Protein AF-A0A3C1WFI6-F1 (afdb_monomer_lite)

pLDDT: mean 90.15, std 6.56, range [54.03, 96.25]

Foldseek 3Di:
DVVVVVQQVQLVVQLVLCVVLVEHSVLSSLLTDDVSVVVSVPQHRLPDPPDDPVSSVVSRVVNSVVSNVSNVVVVVVVVVVVCVVVVD

Sequence (88 aa):
MKIIIMNIAFSVLMAVMAWLKGFNPIIWLFGGGLPGFLLLVFLPAANAEGIDEETRKARRRRSDIAGLVVVLLTVVVLAALWKYVKGQ

Radius of gyration: 15.01 Å; chains: 1; bounding box: 42×17×44 Å

Structure (mmCIF, N/CA/C/O backbone):
data_AF-A0A3C1WFI6-F1
#
_entry.id   AF-A0A3C1WFI6-F1
#
loop_
_atom_site.group_PDB
_atom_site.id
_atom_site.type_symbol
_atom_site.label_atom_id
_atom_site.label_alt_id
_atom_site.label_comp_id
_atom_site.label_asym_id
_atom_site.label_entity_id
_atom_site.label_seq_id
_atom_site.pdbx_PDB_ins_code
_atom_site.Cartn_x
_atom_site.Cartn_y
_atom_site.Cartn_z
_atom_site.occupancy
_atom_site.B_iso_or_equiv
_atom_site.auth_seq_id
_atom_site.auth_comp_id
_atom_site.auth_asym_id
_atom_site.auth_atom_id
_atom_site.pdbx_PDB_model_num
ATOM 1 N N . MET A 1 1 ? -3.677 2.484 24.689 1.00 71.06 1 MET A N 1
ATOM 2 C CA . MET A 1 1 ? -2.545 3.291 24.170 1.00 71.06 1 MET A CA 1
ATOM 3 C C . MET A 1 1 ? -1.503 2.456 23.418 1.00 71.06 1 MET A C 1
ATOM 5 O O . MET A 1 1 ? -1.306 2.719 22.242 1.00 71.06 1 MET A O 1
ATOM 9 N N . LYS A 1 2 ? -0.908 1.406 24.014 1.00 84.19 2 LYS A N 1
ATOM 10 C CA . LYS A 1 2 ? 0.103 0.545 23.349 1.00 84.19 2 LYS A CA 1
ATOM 11 C C . LYS A 1 2 ? -0.354 -0.062 22.006 1.00 84.19 2 LYS A C 1
ATOM 13 O O . LYS A 1 2 ? 0.377 0.003 21.028 1.00 84.19 2 LYS A O 1
ATOM 18 N N . ILE A 1 3 ? -1.585 -0.577 21.940 1.00 81.38 3 ILE A N 1
ATOM 19 C CA . ILE A 1 3 ? -2.155 -1.192 20.722 1.00 81.38 3 ILE A CA 1
ATOM 20 C C . ILE A 1 3 ? -2.327 -0.175 19.585 1.00 81.38 3 ILE A C 1
ATOM 22 O O . ILE A 1 3 ? -2.057 -0.486 18.429 1.00 81.38 3 ILE A O 1
ATOM 26 N N . ILE A 1 4 ? -2.753 1.049 19.905 1.00 80.62 4 ILE A N 1
ATOM 27 C CA . ILE A 1 4 ? -2.942 2.113 18.909 1.00 80.62 4 ILE A CA 1
ATOM 28 C C . ILE A 1 4 ? -1.586 2.505 18.314 1.00 80.62 4 ILE A C 1
ATOM 30 O O . ILE A 1 4 ? -1.444 2.546 17.098 1.00 80.62 4 ILE A O 1
ATOM 34 N N . ILE A 1 5 ? -0.574 2.702 19.164 1.00 87.50 5 ILE A N 1
ATOM 35 C CA . ILE A 1 5 ? 0.793 3.026 18.732 1.00 87.50 5 ILE A CA 1
ATOM 36 C C . ILE A 1 5 ? 1.356 1.923 17.827 1.00 87.50 5 ILE A C 1
ATOM 38 O O . ILE A 1 5 ? 1.929 2.224 16.786 1.00 87.50 5 ILE A O 1
ATOM 42 N N . MET A 1 6 ? 1.147 0.653 18.182 1.00 85.19 6 MET A N 1
ATOM 43 C CA . MET A 1 6 ? 1.590 -0.484 17.373 1.00 85.19 6 MET A CA 1
ATOM 44 C C . MET A 1 6 ? 0.933 -0.503 15.985 1.00 85.19 6 MET A C 1
ATOM 46 O O . MET A 1 6 ? 1.624 -0.718 14.994 1.00 85.19 6 MET A O 1
ATOM 50 N N . ASN A 1 7 ? -0.373 -0.227 15.894 1.00 83.50 7 ASN A N 1
ATOM 51 C CA . ASN A 1 7 ? -1.070 -0.153 14.606 1.00 83.50 7 ASN A CA 1
ATOM 52 C C . ASN A 1 7 ? -0.571 1.014 13.751 1.00 83.50 7 ASN A C 1
ATOM 54 O O . ASN A 1 7 ? -0.337 0.836 12.561 1.00 83.50 7 ASN A O 1
ATOM 58 N N . ILE A 1 8 ? -0.345 2.182 14.357 1.00 88.06 8 ILE A N 1
ATOM 59 C CA . ILE A 1 8 ? 0.225 3.336 13.652 1.00 88.06 8 ILE A CA 1
ATOM 60 C C . ILE A 1 8 ? 1.619 2.994 13.120 1.00 88.06 8 ILE A C 1
ATOM 62 O O . ILE A 1 8 ? 1.887 3.202 11.939 1.00 88.06 8 ILE A O 1
ATOM 66 N N . ALA A 1 9 ? 2.490 2.421 13.956 1.00 89.94 9 ALA A N 1
ATOM 67 C CA . ALA A 1 9 ? 3.828 2.005 13.541 1.00 89.94 9 ALA A CA 1
ATOM 68 C C . ALA A 1 9 ? 3.777 0.999 12.380 1.00 89.94 9 ALA A C 1
ATOM 70 O O . ALA A 1 9 ? 4.553 1.105 11.432 1.00 89.94 9 ALA A O 1
ATOM 71 N N . PHE A 1 10 ? 2.826 0.065 12.415 1.00 89.88 10 PHE A N 1
ATOM 72 C CA . PHE A 1 10 ? 2.641 -0.927 11.362 1.00 89.88 10 PHE A CA 1
ATOM 73 C C . PHE A 1 10 ? 2.138 -0.313 10.046 1.00 89.88 10 PHE A C 1
ATOM 75 O O . PHE A 1 10 ? 2.674 -0.616 8.982 1.00 89.88 10 PHE A O 1
ATOM 82 N N . SER A 1 11 ? 1.168 0.602 10.105 1.00 90.25 11 SER A N 1
ATOM 83 C CA . SER A 1 11 ? 0.707 1.363 8.937 1.00 90.25 11 SER A CA 1
ATOM 84 C C . SER A 1 11 ? 1.836 2.185 8.314 1.00 90.25 11 SER A C 1
ATOM 86 O O . SER A 1 11 ? 1.996 2.187 7.093 1.00 90.25 11 SER A O 1
ATOM 88 N N . VAL A 1 12 ? 2.658 2.845 9.136 1.00 93.88 12 VAL A N 1
ATOM 89 C CA . VAL A 1 12 ? 3.829 3.596 8.660 1.00 93.88 12 VAL A CA 1
ATOM 90 C C . VAL A 1 12 ? 4.840 2.660 7.997 1.00 93.88 12 VAL A C 1
ATOM 92 O O . VAL A 1 12 ? 5.309 2.959 6.901 1.00 93.88 12 VAL A O 1
ATOM 95 N N . LEU A 1 13 ? 5.132 1.504 8.600 1.00 94.12 13 LEU A N 1
ATOM 96 C CA . LEU A 1 13 ? 6.006 0.491 8.004 1.00 94.12 13 LEU A CA 1
ATOM 97 C C . LEU A 1 13 ? 5.501 0.053 6.621 1.00 94.12 13 LEU A C 1
ATOM 99 O O . LEU A 1 13 ? 6.281 -0.013 5.672 1.00 94.12 13 LEU A O 1
ATOM 103 N N . MET A 1 14 ? 4.198 -0.204 6.478 1.00 94.06 14 MET A N 1
ATOM 104 C CA . MET A 1 14 ? 3.599 -0.563 5.189 1.00 94.06 14 MET A CA 1
ATOM 105 C C . MET A 1 14 ? 3.718 0.557 4.154 1.00 94.06 14 MET A C 1
ATOM 107 O O . MET A 1 14 ? 4.091 0.290 3.011 1.00 94.06 14 MET A O 1
ATOM 111 N N . ALA A 1 15 ? 3.471 1.807 4.545 1.00 95.06 15 ALA A N 1
ATOM 112 C CA . ALA A 1 15 ? 3.650 2.954 3.661 1.00 95.06 15 ALA A CA 1
ATOM 113 C C . ALA A 1 15 ? 5.108 3.077 3.178 1.00 95.06 15 ALA A C 1
ATOM 115 O O . ALA A 1 15 ? 5.350 3.270 1.986 1.00 95.06 15 ALA A O 1
ATOM 116 N N . VAL A 1 16 ? 6.084 2.889 4.074 1.00 95.62 16 VAL A N 1
ATOM 117 C CA . VAL A 1 16 ? 7.515 2.909 3.731 1.00 95.62 16 VAL A CA 1
ATOM 118 C C . VAL A 1 16 ? 7.865 1.782 2.759 1.00 95.62 16 VAL A C 1
ATOM 120 O O . VAL A 1 16 ? 8.483 2.036 1.730 1.00 95.62 16 VAL A O 1
ATOM 123 N N . MET A 1 17 ? 7.434 0.547 3.021 1.00 95.12 17 MET A N 1
ATOM 124 C CA . MET A 1 17 ? 7.685 -0.580 2.114 1.00 95.12 17 MET A CA 1
ATOM 125 C C . MET A 1 17 ? 7.058 -0.370 0.731 1.00 95.12 17 MET A C 1
ATOM 127 O O . MET A 1 17 ? 7.678 -0.683 -0.284 1.00 95.12 17 MET A O 1
ATOM 131 N N . ALA A 1 18 ? 5.843 0.175 0.674 1.00 95.75 18 ALA A N 1
ATOM 132 C CA . ALA A 1 18 ? 5.189 0.510 -0.583 1.00 95.75 18 ALA A CA 1
ATOM 133 C C . ALA A 1 18 ? 5.977 1.560 -1.368 1.00 95.75 18 ALA A C 1
ATOM 135 O O . ALA A 1 18 ? 6.206 1.380 -2.565 1.00 95.75 18 ALA A O 1
ATOM 136 N N . TRP A 1 19 ? 6.457 2.606 -0.694 1.00 96.25 19 TRP A N 1
ATOM 137 C CA . TRP A 1 19 ? 7.321 3.608 -1.309 1.00 96.25 19 TRP A CA 1
ATOM 138 C C . TRP A 1 19 ? 8.620 2.990 -1.847 1.00 96.25 19 TRP A C 1
ATOM 140 O O . TRP A 1 19 ? 8.964 3.210 -3.009 1.00 96.25 19 TRP A O 1
ATOM 150 N N . LEU A 1 20 ? 9.274 2.123 -1.064 1.00 95.19 20 LEU A N 1
ATOM 151 C CA . LEU A 1 20 ? 10.487 1.403 -1.470 1.00 95.19 20 LEU A CA 1
ATOM 152 C C . LEU A 1 20 ? 10.271 0.444 -2.646 1.00 95.19 20 LEU A C 1
ATOM 154 O O . LEU A 1 20 ? 11.223 0.158 -3.361 1.00 95.19 20 LEU A O 1
ATOM 158 N N . LYS A 1 21 ? 9.047 -0.044 -2.872 1.00 95.50 21 LYS A N 1
ATOM 159 C CA . LYS A 1 21 ? 8.677 -0.855 -4.047 1.00 95.50 21 LYS A CA 1
ATOM 160 C C . LYS A 1 21 ? 8.202 -0.022 -5.241 1.00 95.50 21 LYS A C 1
ATOM 162 O O . LYS A 1 21 ? 7.865 -0.574 -6.292 1.00 95.50 21 LYS A O 1
ATOM 167 N N . GLY A 1 22 ? 8.161 1.303 -5.101 1.00 94.06 22 GLY A N 1
ATOM 168 C CA . GLY A 1 22 ? 7.678 2.226 -6.121 1.00 94.06 22 GLY A CA 1
ATOM 169 C C . GLY A 1 22 ? 6.157 2.232 -6.283 1.00 94.06 22 GLY A C 1
ATOM 170 O O . GLY A 1 22 ? 5.688 2.526 -7.378 1.00 94.06 22 GLY A O 1
ATOM 17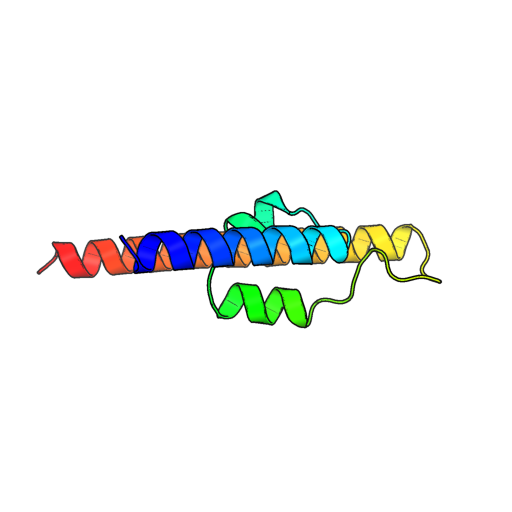1 N N . PHE A 1 23 ? 5.397 1.884 -5.246 1.00 95.50 23 PHE A N 1
ATOM 172 C CA . PHE A 1 23 ? 3.929 1.933 -5.205 1.00 95.50 23 PHE A CA 1
ATOM 173 C C . PHE A 1 23 ? 3.425 3.207 -4.511 1.00 95.50 23 PHE A C 1
ATOM 175 O O . PHE A 1 23 ? 4.223 3.985 -3.990 1.00 95.50 23 PHE A O 1
ATOM 182 N N . ASN A 1 24 ? 2.105 3.430 -4.478 1.00 94.88 24 ASN A N 1
ATOM 183 C CA . ASN A 1 24 ? 1.524 4.564 -3.761 1.00 94.88 24 ASN A CA 1
ATOM 184 C C . ASN A 1 24 ? 1.483 4.317 -2.232 1.00 94.88 24 ASN A C 1
ATOM 186 O O . ASN A 1 24 ? 0.678 3.503 -1.769 1.00 94.88 24 ASN A O 1
ATOM 190 N N . PRO A 1 25 ? 2.286 5.029 -1.418 1.00 94.06 25 PRO A N 1
ATOM 191 C CA . PRO A 1 25 ? 2.358 4.795 0.025 1.00 94.06 25 PRO A CA 1
ATOM 192 C C . PRO A 1 25 ? 1.070 5.160 0.768 1.00 94.06 25 PRO A C 1
ATOM 194 O O . PRO A 1 25 ? 0.785 4.569 1.805 1.00 94.06 25 PRO A O 1
ATOM 197 N N . ILE A 1 26 ? 0.270 6.095 0.244 1.00 93.50 26 ILE A N 1
ATOM 198 C CA . ILE A 1 26 ? -0.974 6.539 0.888 1.00 93.50 26 ILE A CA 1
ATOM 199 C C . ILE A 1 26 ? -2.002 5.406 0.879 1.00 93.50 26 ILE A C 1
ATOM 201 O O . ILE A 1 26 ? -2.654 5.162 1.888 1.00 93.50 26 ILE A O 1
ATOM 205 N N . ILE A 1 27 ? -2.109 4.666 -0.229 1.00 92.56 27 ILE A N 1
ATOM 206 C CA . ILE A 1 27 ? -3.020 3.516 -0.330 1.00 92.56 27 ILE A CA 1
ATOM 207 C C . ILE A 1 27 ? -2.628 2.449 0.701 1.00 92.56 27 ILE A C 1
ATOM 209 O O . ILE A 1 27 ? -3.468 1.947 1.448 1.00 92.56 27 ILE A O 1
ATOM 213 N N . TRP A 1 28 ? -1.334 2.145 0.791 1.00 93.31 28 TRP A N 1
ATOM 214 C CA . TRP A 1 28 ? -0.820 1.110 1.686 1.00 93.31 28 TRP A CA 1
ATOM 215 C C . TRP A 1 28 ? -0.771 1.517 3.164 1.00 93.31 28 TRP A C 1
ATOM 217 O O . TRP A 1 28 ? -0.762 0.634 4.018 1.00 93.31 28 TRP A O 1
ATOM 227 N N . LEU A 1 29 ? -0.831 2.815 3.481 1.00 91.31 29 LEU A N 1
ATOM 228 C CA . LEU A 1 29 ? -1.013 3.316 4.849 1.00 91.31 29 LEU A CA 1
ATOM 229 C C . LEU A 1 29 ? -2.350 2.842 5.447 1.00 91.31 29 LEU A C 1
ATOM 231 O O . LEU A 1 29 ? -2.412 2.446 6.614 1.00 91.31 29 LEU A O 1
ATOM 235 N N . PHE A 1 30 ? -3.410 2.864 4.630 1.00 86.56 30 PHE A N 1
ATOM 236 C CA . PHE A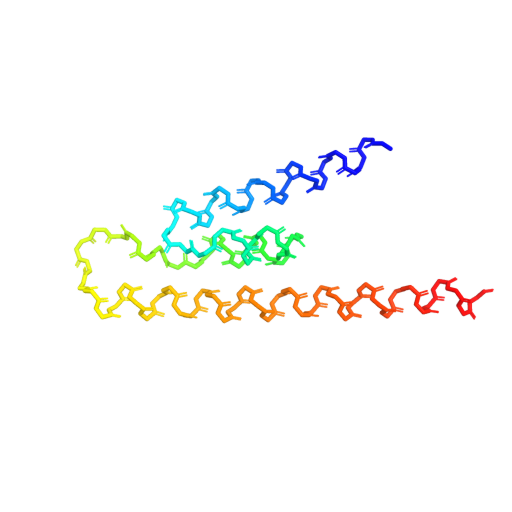 1 30 ? -4.767 2.462 5.019 1.00 86.56 30 PHE A CA 1
ATOM 237 C C . PHE A 1 30 ? -5.063 0.984 4.760 1.00 86.56 30 PHE A C 1
ATOM 239 O O . PHE A 1 30 ? -6.000 0.441 5.338 1.00 86.56 30 PHE A O 1
ATOM 246 N N . GLY A 1 31 ? -4.252 0.303 3.946 1.00 80.81 31 GLY A N 1
ATOM 247 C CA . GLY A 1 31 ? -4.306 -1.154 3.767 1.00 80.81 31 GLY A CA 1
ATOM 248 C C . GLY A 1 31 ? -3.808 -1.943 4.986 1.00 80.81 31 GLY A C 1
ATOM 249 O O . GLY A 1 31 ? -3.525 -3.133 4.866 1.00 80.81 31 GLY A O 1
ATOM 250 N N . GLY A 1 32 ? -3.652 -1.270 6.131 1.00 73.06 32 GLY A N 1
ATOM 251 C CA . GLY A 1 32 ? -3.072 -1.784 7.362 1.00 73.06 32 GLY A CA 1
ATOM 252 C C . GLY A 1 32 ? -3.737 -3.068 7.850 1.00 73.06 32 GLY A C 1
ATOM 253 O O . GLY A 1 32 ? -4.960 -3.203 7.852 1.00 73.06 32 GLY A O 1
ATOM 254 N N . GLY A 1 33 ? -2.900 -4.010 8.279 1.00 81.19 33 GLY A N 1
ATOM 255 C CA . GLY A 1 33 ? -3.305 -5.318 8.783 1.00 81.19 33 GLY A CA 1
ATOM 256 C C . GLY A 1 33 ? -2.490 -6.450 8.165 1.00 81.19 33 GLY A C 1
ATOM 257 O O . GLY A 1 33 ? -1.773 -6.265 7.180 1.00 81.19 33 GLY A O 1
ATOM 258 N N . LEU A 1 34 ? -2.607 -7.645 8.747 1.00 83.31 34 LEU A N 1
ATOM 259 C CA . LEU A 1 34 ? -1.870 -8.830 8.297 1.00 83.31 34 LEU A CA 1
ATOM 260 C C . LEU A 1 34 ? -2.096 -9.152 6.802 1.00 83.31 34 LEU A C 1
ATOM 262 O O . LEU A 1 34 ? -1.111 -9.375 6.100 1.00 83.31 34 LEU A O 1
ATOM 266 N N . PRO A 1 35 ? -3.341 -9.132 6.272 1.00 84.75 35 PRO A N 1
ATOM 267 C CA . PRO A 1 35 ? -3.587 -9.460 4.866 1.00 84.75 35 PRO A CA 1
ATOM 268 C C . PRO A 1 35 ? -2.942 -8.466 3.896 1.00 84.75 35 PRO A C 1
ATOM 270 O O . PRO A 1 35 ? -2.313 -8.873 2.920 1.00 84.75 35 PRO A O 1
ATOM 273 N N . GLY A 1 36 ? -3.048 -7.164 4.182 1.00 89.00 36 GLY A N 1
ATOM 274 C CA . GLY A 1 36 ? -2.420 -6.124 3.370 1.00 89.00 36 GLY A CA 1
ATOM 275 C C . GLY A 1 36 ? -0.897 -6.193 3.422 1.00 89.00 36 GLY A C 1
ATOM 276 O O . GLY A 1 36 ? -0.243 -6.069 2.391 1.00 89.00 36 GLY A O 1
ATOM 277 N N . PHE A 1 37 ? -0.326 -6.465 4.597 1.00 90.31 37 PHE A N 1
ATOM 278 C CA . PHE A 1 37 ? 1.113 -6.662 4.747 1.00 90.31 37 PHE A CA 1
ATOM 279 C C . PHE A 1 37 ? 1.623 -7.828 3.897 1.00 90.31 37 PHE A C 1
ATOM 281 O O . PHE A 1 37 ? 2.565 -7.651 3.127 1.00 90.31 37 PHE A O 1
ATOM 288 N N . LEU A 1 38 ? 0.978 -8.997 3.982 1.00 90.69 38 LEU A N 1
ATOM 289 C CA . LEU A 1 38 ? 1.356 -10.163 3.181 1.00 90.69 38 LEU A CA 1
ATOM 290 C C . LEU A 1 38 ? 1.284 -9.845 1.686 1.00 90.69 38 LEU A C 1
ATOM 292 O O . LEU A 1 38 ? 2.242 -10.089 0.954 1.00 90.69 38 LEU A O 1
ATOM 296 N N . LEU A 1 39 ? 0.189 -9.229 1.237 1.00 92.06 39 LEU A N 1
ATOM 297 C CA . LEU A 1 39 ? 0.023 -8.851 -0.163 1.00 92.06 39 LEU A CA 1
ATOM 298 C C . LEU A 1 39 ? 1.139 -7.909 -0.633 1.00 92.06 39 LEU A C 1
ATOM 300 O O . LEU A 1 39 ? 1.753 -8.140 -1.675 1.00 92.06 39 LEU A O 1
ATOM 304 N N . LEU A 1 40 ? 1.452 -6.883 0.160 1.00 93.06 40 LEU A N 1
ATOM 305 C CA . LEU A 1 40 ? 2.512 -5.930 -0.143 1.00 93.06 40 LEU A CA 1
ATOM 306 C C . LEU A 1 40 ? 3.887 -6.600 -0.227 1.00 93.06 40 LEU A C 1
ATOM 308 O O . LEU A 1 40 ? 4.666 -6.261 -1.116 1.00 93.06 40 LEU A O 1
ATOM 312 N N . VAL A 1 41 ? 4.190 -7.562 0.650 1.00 93.25 41 VAL A N 1
ATOM 313 C CA . VAL A 1 41 ? 5.463 -8.305 0.651 1.00 93.25 41 VAL A CA 1
ATOM 314 C C . VAL A 1 41 ? 5.632 -9.132 -0.624 1.00 93.25 41 VAL A C 1
ATOM 316 O O . VAL A 1 41 ? 6.711 -9.094 -1.219 1.00 93.25 41 VAL A O 1
ATOM 319 N N . PHE A 1 42 ? 4.577 -9.793 -1.102 1.00 94.44 42 PHE A N 1
ATOM 320 C CA . PHE A 1 42 ? 4.650 -10.660 -2.285 1.00 94.44 42 PHE A CA 1
ATOM 321 C C . PHE A 1 42 ? 4.457 -9.934 -3.624 1.00 94.44 42 PHE A C 1
ATOM 323 O O . PHE A 1 42 ? 4.778 -10.493 -4.673 1.00 94.44 42 PHE A O 1
ATOM 330 N N . LEU A 1 43 ? 3.983 -8.683 -3.626 1.00 93.75 43 LEU A N 1
ATOM 331 C CA . LEU A 1 43 ? 3.863 -7.909 -4.862 1.00 93.75 43 LEU A CA 1
ATOM 332 C C . LEU A 1 43 ? 5.243 -7.599 -5.481 1.00 93.75 43 LEU A C 1
ATOM 334 O O . LEU A 1 43 ? 6.144 -7.122 -4.773 1.00 93.75 43 LEU A O 1
ATOM 338 N N . PRO A 1 44 ? 5.416 -7.810 -6.803 1.00 93.56 44 PRO A N 1
ATOM 339 C CA . PRO A 1 44 ? 6.669 -7.530 -7.489 1.00 93.56 44 PRO A CA 1
ATOM 340 C C . PRO A 1 44 ? 6.904 -6.023 -7.561 1.00 93.56 44 PRO A C 1
ATOM 342 O O . PRO A 1 44 ? 6.044 -5.276 -8.028 1.00 93.56 44 PRO A O 1
ATOM 345 N N . ALA A 1 45 ? 8.085 -5.581 -7.134 1.00 94.19 45 ALA A N 1
ATOM 346 C CA . ALA A 1 45 ? 8.432 -4.167 -7.092 1.00 94.19 45 ALA A CA 1
ATOM 347 C C . ALA A 1 45 ? 8.316 -3.507 -8.480 1.00 94.19 45 ALA A C 1
ATOM 349 O O . ALA A 1 45 ? 8.726 -4.072 -9.502 1.00 94.19 45 ALA A O 1
ATOM 350 N N . ALA A 1 46 ? 7.744 -2.304 -8.523 1.00 94.12 46 ALA A N 1
ATOM 351 C CA . ALA A 1 46 ? 7.650 -1.502 -9.739 1.00 94.12 46 ALA A CA 1
ATOM 352 C C . ALA A 1 46 ? 8.952 -0.746 -10.039 1.00 94.12 46 ALA A C 1
ATOM 354 O O . ALA A 1 46 ? 9.197 -0.364 -11.176 1.00 94.12 46 ALA A O 1
ATOM 355 N N . ASN A 1 47 ? 9.804 -0.526 -9.043 1.00 92.81 47 ASN A N 1
ATOM 356 C CA . ASN A 1 47 ? 11.125 0.079 -9.221 1.00 92.81 47 ASN A CA 1
ATOM 357 C C . ASN A 1 47 ? 12.248 -0.952 -9.423 1.00 92.81 47 ASN A C 1
ATOM 359 O O . ASN A 1 47 ? 13.410 -0.601 -9.257 1.00 92.81 47 ASN A O 1
ATOM 363 N N . ALA A 1 48 ? 11.920 -2.202 -9.767 1.00 93.00 48 ALA A N 1
ATOM 364 C CA . ALA A 1 48 ? 12.935 -3.194 -10.107 1.00 93.00 48 ALA A CA 1
ATOM 365 C C . ALA A 1 48 ? 13.795 -2.709 -11.291 1.00 93.00 48 ALA A C 1
ATOM 367 O O . ALA A 1 48 ? 13.279 -2.101 -12.233 1.00 93.00 48 ALA A O 1
ATOM 368 N N . GLU A 1 49 ? 15.097 -2.979 -11.238 1.00 92.00 49 GLU A N 1
ATOM 369 C CA . GLU A 1 49 ? 16.016 -2.678 -12.335 1.00 92.00 49 GLU A CA 1
ATOM 370 C C . GLU A 1 49 ? 15.743 -3.588 -13.543 1.00 92.00 49 GLU A C 1
ATOM 372 O O . GLU A 1 49 ? 15.248 -4.707 -13.401 1.00 92.00 49 GLU A O 1
ATOM 377 N N . GLY A 1 50 ? 16.038 -3.093 -14.747 1.00 91.25 50 GLY A N 1
ATOM 378 C CA . GLY A 1 50 ? 15.921 -3.877 -15.981 1.00 91.25 50 GLY A CA 1
ATOM 379 C C . GLY A 1 50 ? 14.501 -4.081 -16.522 1.00 91.25 50 GLY A C 1
ATOM 380 O O . GLY A 1 50 ? 14.334 -4.856 -17.458 1.00 91.25 50 GLY A O 1
ATOM 381 N N . ILE A 1 51 ? 13.483 -3.401 -15.979 1.00 94.50 51 ILE A N 1
ATOM 382 C CA . ILE A 1 51 ? 12.124 -3.406 -16.550 1.00 94.50 51 ILE A CA 1
ATOM 383 C C . ILE A 1 51 ? 11.838 -2.123 -17.335 1.00 94.50 51 ILE A C 1
ATOM 385 O O . ILE A 1 51 ? 12.270 -1.034 -16.945 1.00 94.50 51 ILE A O 1
ATOM 389 N N . ASP A 1 52 ? 11.063 -2.253 -18.410 1.00 94.75 52 ASP A N 1
ATOM 390 C CA . ASP A 1 52 ? 10.568 -1.114 -19.178 1.00 94.75 52 ASP A CA 1
ATOM 391 C C . ASP A 1 52 ? 9.528 -0.279 -18.398 1.00 94.75 52 ASP A C 1
ATOM 393 O O . ASP A 1 52 ? 8.981 -0.673 -17.356 1.00 94.75 52 ASP A O 1
ATOM 397 N N . GLU A 1 53 ? 9.259 0.922 -18.910 1.00 93.00 53 GLU A N 1
ATOM 398 C CA . GLU A 1 53 ? 8.339 1.870 -18.281 1.00 93.00 53 GLU A CA 1
ATOM 399 C C . GLU A 1 53 ? 6.874 1.396 -18.321 1.00 93.00 53 GLU A C 1
ATOM 401 O O . GLU A 1 53 ? 6.087 1.729 -17.431 1.00 93.00 53 GLU A O 1
ATOM 406 N N . GLU A 1 54 ? 6.492 0.589 -19.312 1.00 95.19 54 GLU A N 1
ATOM 407 C CA . GLU A 1 54 ? 5.132 0.057 -19.436 1.00 95.19 54 GLU A CA 1
ATOM 408 C C . GLU A 1 54 ? 4.843 -0.969 -18.330 1.00 95.19 54 GLU A C 1
ATOM 410 O O . GLU A 1 54 ? 3.849 -0.869 -17.605 1.00 95.19 54 GLU A O 1
ATOM 415 N N . THR A 1 55 ? 5.774 -1.891 -18.111 1.00 94.56 55 THR A N 1
ATOM 416 C CA . THR A 1 55 ? 5.776 -2.897 -17.054 1.00 94.56 55 THR A CA 1
ATOM 417 C C . THR A 1 55 ? 5.797 -2.237 -15.682 1.00 94.56 55 THR A C 1
ATOM 419 O O . THR A 1 55 ? 5.041 -2.637 -14.789 1.00 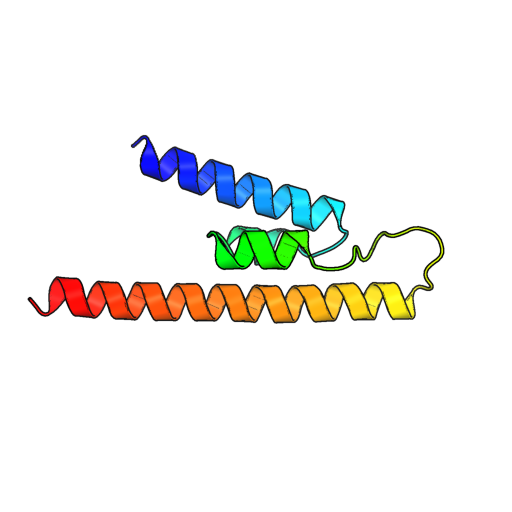94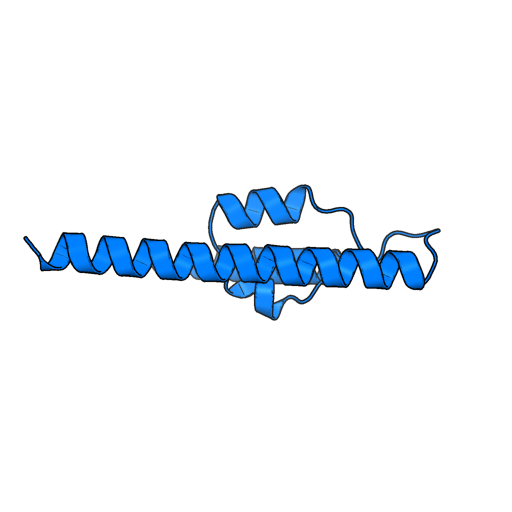.56 55 THR A O 1
ATOM 422 N N . ARG A 1 56 ? 6.608 -1.187 -15.501 1.00 94.12 56 ARG A N 1
ATOM 423 C CA . ARG A 1 56 ? 6.626 -0.380 -14.272 1.00 94.12 56 ARG A CA 1
ATOM 424 C C . ARG A 1 56 ? 5.249 0.210 -13.977 1.00 94.12 56 ARG A C 1
ATOM 426 O O . ARG A 1 56 ? 4.731 0.028 -12.871 1.00 94.12 56 ARG A O 1
ATOM 433 N N . LYS A 1 57 ? 4.622 0.862 -14.961 1.00 94.38 57 LYS A N 1
ATOM 434 C CA . LYS A 1 57 ? 3.268 1.428 -14.831 1.00 94.38 57 LYS A CA 1
ATOM 435 C C . LYS A 1 57 ? 2.220 0.353 -14.554 1.00 94.38 57 LYS A C 1
ATOM 437 O O . LYS A 1 57 ? 1.381 0.539 -13.672 1.00 94.38 57 LYS A O 1
ATOM 442 N N . ALA A 1 58 ? 2.291 -0.788 -15.237 1.00 95.31 58 ALA A N 1
ATOM 443 C CA . ALA A 1 58 ? 1.378 -1.906 -15.024 1.00 95.31 58 ALA A CA 1
ATOM 444 C C . ALA A 1 58 ? 1.484 -2.466 -13.596 1.00 95.31 58 ALA A C 1
ATOM 446 O O . ALA A 1 58 ? 0.460 -2.695 -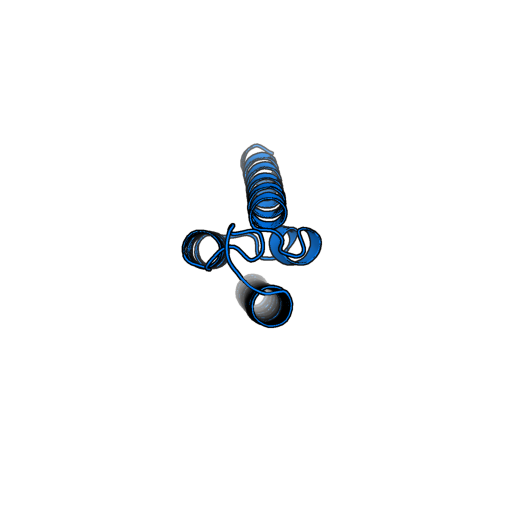12.951 1.00 95.31 58 ALA A O 1
ATOM 447 N N . ARG A 1 59 ? 2.705 -2.631 -13.065 1.00 95.50 59 ARG A N 1
ATOM 448 C CA . ARG A 1 59 ? 2.936 -3.075 -11.679 1.00 95.50 59 ARG A CA 1
ATOM 449 C C . ARG A 1 59 ? 2.409 -2.069 -10.659 1.00 95.50 59 ARG A C 1
ATOM 451 O O . ARG A 1 59 ? 1.710 -2.485 -9.737 1.00 95.50 59 ARG A O 1
ATOM 458 N N . ARG A 1 60 ? 2.663 -0.766 -10.850 1.00 94.38 60 ARG A N 1
ATOM 459 C CA . ARG A 1 60 ? 2.096 0.293 -9.989 1.00 94.38 60 ARG A CA 1
ATOM 460 C C . ARG A 1 60 ? 0.578 0.243 -9.975 1.00 94.38 60 ARG A C 1
ATOM 462 O O . ARG A 1 60 ? -0.013 0.129 -8.911 1.00 94.38 60 ARG A O 1
ATOM 469 N N . ARG A 1 61 ? -0.050 0.222 -11.153 1.00 94.38 61 ARG A N 1
ATOM 470 C CA . ARG A 1 61 ? -1.511 0.197 -11.277 1.00 94.38 61 ARG A CA 1
ATOM 471 C C . ARG A 1 61 ? -2.125 -1.045 -10.632 1.00 94.38 61 ARG A C 1
ATOM 473 O O . ARG A 1 61 ? -3.119 -0.928 -9.926 1.00 94.38 61 ARG A O 1
ATOM 480 N N . ARG A 1 62 ? -1.535 -2.227 -10.843 1.00 93.94 62 ARG A N 1
ATOM 481 C CA . ARG A 1 62 ? -1.984 -3.471 -10.192 1.00 93.94 62 ARG A CA 1
ATOM 482 C C . ARG A 1 62 ? -1.852 -3.388 -8.675 1.00 93.94 62 ARG A C 1
ATOM 484 O O . ARG A 1 62 ? -2.787 -3.770 -7.983 1.00 93.94 62 ARG A O 1
ATOM 491 N N . SER A 1 63 ? -0.731 -2.868 -8.176 1.00 93.88 63 SER A N 1
ATOM 492 C CA . SER A 1 63 ? -0.533 -2.633 -6.744 1.00 93.88 63 SER A CA 1
ATOM 493 C C . SER A 1 63 ? -1.576 -1.669 -6.184 1.00 93.88 63 SER A C 1
ATOM 495 O O . SER A 1 63 ? -2.170 -1.962 -5.157 1.00 93.88 63 SER A O 1
ATOM 497 N N . ASP A 1 64 ? -1.819 -0.540 -6.845 1.00 93.19 64 ASP A N 1
ATOM 498 C CA . ASP A 1 64 ? -2.760 0.472 -6.362 1.00 93.19 64 ASP A CA 1
ATOM 499 C C . ASP A 1 64 ? -4.192 -0.077 -6.320 1.00 93.19 64 ASP A C 1
ATOM 501 O O . ASP A 1 64 ? -4.895 0.110 -5.331 1.00 93.19 64 ASP A O 1
ATOM 505 N N . ILE A 1 65 ? -4.602 -0.835 -7.345 1.00 94.56 65 ILE A N 1
ATOM 506 C CA . ILE A 1 65 ? -5.894 -1.537 -7.358 1.00 94.56 65 ILE A CA 1
ATOM 507 C C . ILE A 1 65 ? -5.960 -2.557 -6.218 1.00 94.56 65 ILE A C 1
ATOM 509 O O . ILE A 1 65 ? -6.936 -2.580 -5.473 1.00 94.56 65 ILE A O 1
ATOM 513 N N . ALA A 1 66 ? -4.927 -3.386 -6.060 1.00 92.94 66 ALA A N 1
ATOM 514 C CA . ALA A 1 66 ? -4.871 -4.395 -5.009 1.00 92.94 66 ALA A CA 1
ATOM 515 C C . ALA A 1 66 ? -4.940 -3.759 -3.610 1.00 92.94 66 ALA A C 1
ATOM 517 O O . ALA A 1 66 ? -5.716 -4.199 -2.763 1.00 92.94 66 ALA A O 1
ATOM 518 N N . GLY A 1 67 ? -4.190 -2.679 -3.394 1.00 91.94 67 GLY A N 1
ATOM 519 C CA . GLY A 1 67 ? -4.208 -1.903 -2.162 1.00 91.94 67 GLY A CA 1
ATOM 520 C C . GLY A 1 67 ? -5.583 -1.294 -1.887 1.00 91.94 67 GLY A C 1
ATOM 521 O O . GLY A 1 67 ? -6.085 -1.422 -0.775 1.00 91.94 67 GLY A O 1
ATOM 522 N N . LEU A 1 68 ? -6.246 -0.713 -2.894 1.00 93.56 68 LEU A N 1
ATOM 523 C CA . LEU A 1 68 ? -7.608 -0.184 -2.750 1.00 93.56 68 LEU A CA 1
ATOM 524 C C . LEU A 1 68 ? -8.625 -1.271 -2.392 1.00 93.56 68 LEU A C 1
ATOM 526 O O . LEU A 1 68 ? -9.475 -1.045 -1.533 1.00 93.56 68 LEU A O 1
ATOM 530 N N . VAL A 1 69 ? -8.530 -2.455 -3.004 1.00 92.88 69 VAL A N 1
ATOM 531 C CA . VAL A 1 69 ? -9.392 -3.596 -2.656 1.00 92.88 69 VAL A CA 1
ATOM 532 C C . VAL A 1 69 ? -9.183 -3.997 -1.197 1.00 92.88 69 VAL A C 1
ATOM 534 O O . VAL A 1 69 ? -10.161 -4.183 -0.477 1.00 92.88 69 VAL A O 1
ATOM 537 N N . VAL A 1 70 ? -7.934 -4.073 -0.730 1.00 90.94 70 VAL A N 1
ATOM 538 C CA . VAL A 1 70 ? -7.643 -4.370 0.680 1.00 90.94 70 VAL A CA 1
ATOM 539 C C . VAL A 1 70 ? -8.225 -3.301 1.602 1.00 90.94 70 VAL A C 1
ATOM 541 O O . VAL A 1 70 ? -8.895 -3.649 2.568 1.00 90.94 70 VAL A O 1
ATOM 544 N N . VAL A 1 71 ? -8.032 -2.015 1.295 1.00 90.50 71 VAL A N 1
ATOM 545 C CA . VAL A 1 71 ? -8.601 -0.903 2.077 1.00 90.50 71 VAL A CA 1
ATOM 546 C C . VAL A 1 71 ? -10.122 -1.033 2.183 1.00 90.50 71 VAL A C 1
ATOM 548 O O . VAL A 1 71 ? -10.675 -0.947 3.279 1.00 90.50 71 VAL A O 1
ATOM 551 N N . LEU A 1 72 ? -10.801 -1.286 1.062 1.00 91.69 72 LEU A N 1
ATOM 552 C CA . LEU A 1 72 ? -12.252 -1.467 1.025 1.00 91.69 72 LEU A CA 1
ATOM 553 C C . LEU A 1 72 ? -12.702 -2.656 1.878 1.00 91.69 72 LEU A C 1
ATOM 555 O O . LEU A 1 72 ? -13.630 -2.517 2.674 1.00 91.69 72 LEU A O 1
ATOM 559 N N . LEU A 1 73 ? -12.032 -3.804 1.758 1.00 89.81 73 LEU A N 1
ATOM 560 C CA . LEU A 1 73 ? -12.332 -4.986 2.568 1.00 89.81 73 LEU A CA 1
ATOM 561 C C . LEU A 1 73 ? -12.138 -4.707 4.059 1.00 89.81 73 LEU A C 1
ATOM 563 O O . LEU A 1 73 ? -13.002 -5.060 4.860 1.00 89.81 73 LEU A O 1
ATOM 567 N N . THR A 1 74 ? -11.059 -4.019 4.433 1.00 86.25 74 THR A N 1
ATOM 568 C CA . THR A 1 74 ? -10.808 -3.615 5.819 1.00 86.25 74 THR A CA 1
ATOM 569 C C . THR A 1 74 ? -11.939 -2.735 6.348 1.00 86.25 74 THR A C 1
ATOM 571 O O . THR A 1 74 ? -12.461 -3.000 7.429 1.00 86.25 74 THR A O 1
ATOM 574 N N . VAL A 1 75 ? -12.388 -1.736 5.582 1.00 87.94 75 VAL A N 1
ATOM 575 C CA . VAL A 1 75 ? -13.514 -0.870 5.975 1.00 87.94 75 VAL A CA 1
ATOM 576 C C . VAL A 1 75 ? -14.809 -1.670 6.144 1.00 87.94 75 VAL A C 1
ATOM 578 O O . VAL A 1 75 ? -15.512 -1.486 7.137 1.00 87.94 75 VAL A O 1
ATOM 581 N N . VAL A 1 76 ? -15.115 -2.585 5.219 1.00 90.69 76 VAL A N 1
ATOM 582 C CA . VAL A 1 76 ? -16.314 -3.439 5.290 1.00 90.69 76 VAL A CA 1
ATOM 583 C C . VAL A 1 76 ? -16.283 -4.336 6.528 1.00 90.69 76 VAL A C 1
ATOM 585 O O . VAL A 1 76 ? -17.277 -4.406 7.252 1.00 90.69 76 VAL A O 1
ATOM 588 N N . VAL A 1 77 ? -15.148 -4.979 6.810 1.00 87.44 77 VAL A N 1
ATOM 589 C CA . VAL A 1 77 ? -14.978 -5.835 7.994 1.00 87.44 77 VAL A CA 1
ATOM 590 C C . VAL A 1 77 ? -15.126 -5.021 9.276 1.00 87.44 77 VAL A C 1
ATOM 592 O O . VAL A 1 77 ? -15.858 -5.431 10.175 1.00 87.44 77 VAL A O 1
ATOM 595 N N . LEU A 1 78 ? -14.498 -3.846 9.358 1.00 87.00 78 LEU A N 1
ATOM 596 C CA . LEU A 1 78 ? -14.623 -2.965 10.520 1.00 87.00 78 LEU A CA 1
ATOM 597 C C . LEU A 1 78 ? -16.070 -2.501 10.734 1.00 87.00 78 LEU A C 1
ATOM 599 O O . LEU A 1 78 ? -16.555 -2.517 11.864 1.00 87.00 78 LEU A O 1
ATOM 603 N N . ALA A 1 79 ? -16.785 -2.139 9.666 1.00 88.56 79 ALA A N 1
ATOM 604 C CA . ALA A 1 79 ? -18.190 -1.748 9.745 1.00 88.56 79 ALA A CA 1
ATOM 605 C C . ALA A 1 79 ? -19.097 -2.911 10.183 1.00 88.56 79 ALA A C 1
ATOM 607 O O . ALA A 1 79 ? -20.013 -2.712 10.985 1.00 88.56 79 ALA A O 1
ATOM 608 N N . ALA A 1 80 ? -18.841 -4.126 9.689 1.00 89.81 80 ALA A N 1
ATOM 609 C CA . ALA A 1 80 ? -19.570 -5.328 10.084 1.00 89.81 80 ALA A CA 1
ATOM 610 C C . ALA A 1 80 ? -19.333 -5.676 11.562 1.00 89.81 80 ALA A C 1
ATOM 612 O O . ALA A 1 80 ? -20.293 -5.899 12.299 1.00 89.81 80 ALA A O 1
ATOM 613 N N . LEU A 1 81 ? -18.075 -5.640 12.014 1.00 88.25 81 LEU A N 1
ATOM 614 C CA . LEU A 1 81 ? -17.712 -5.847 13.417 1.00 88.25 81 LEU A CA 1
ATOM 615 C C . LEU A 1 81 ? -18.352 -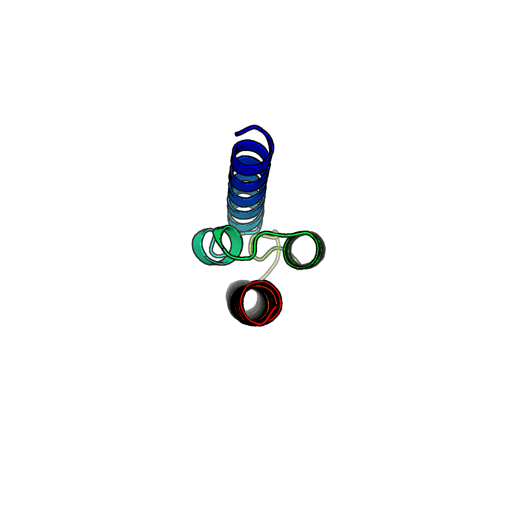4.795 14.323 1.00 88.25 81 LEU A C 1
ATOM 617 O O . LEU A 1 81 ? -18.902 -5.138 15.364 1.00 88.25 81 LEU A O 1
ATOM 621 N N . TRP A 1 82 ? -18.344 -3.524 13.916 1.00 89.31 82 TRP A N 1
ATOM 622 C CA . TRP A 1 82 ? -18.993 -2.455 14.672 1.00 89.31 82 TRP A CA 1
ATOM 623 C C . TRP A 1 82 ? -20.496 -2.693 14.844 1.00 89.31 82 TRP A C 1
ATOM 625 O O . TRP A 1 82 ? -21.021 -2.541 15.947 1.00 89.31 82 TRP A O 1
ATOM 635 N N . LYS A 1 83 ? -21.189 -3.100 13.770 1.00 91.00 83 LYS A N 1
ATOM 636 C CA . LYS A 1 83 ? -22.611 -3.466 13.834 1.00 91.00 83 LYS A CA 1
ATOM 637 C C . LYS A 1 83 ? -22.852 -4.661 14.754 1.00 91.00 83 LYS A C 1
ATOM 639 O O . LYS A 1 83 ? -23.787 -4.614 15.541 1.00 91.00 83 LYS A O 1
ATOM 644 N N . TYR A 1 84 ? -22.016 -5.696 14.674 1.00 91.12 84 TYR A N 1
ATOM 645 C CA . TYR A 1 84 ? -22.123 -6.877 15.532 1.00 91.12 84 TYR A CA 1
ATOM 646 C C . TYR A 1 84 ? -21.941 -6.529 17.016 1.00 91.12 84 TYR A C 1
ATOM 648 O O . TYR A 1 84 ? -22.731 -6.963 17.844 1.00 91.12 84 TYR A O 1
ATOM 656 N N . VAL A 1 85 ? -20.952 -5.692 17.346 1.00 91.44 85 VAL A N 1
ATOM 657 C CA . VAL A 1 85 ? -20.660 -5.278 18.729 1.00 91.44 85 VAL A CA 1
ATOM 658 C C . VAL A 1 85 ? -21.743 -4.366 19.314 1.00 91.44 85 VAL A C 1
ATOM 660 O O . VAL A 1 85 ? -22.008 -4.454 20.503 1.00 91.44 85 VAL A O 1
ATOM 663 N N . LYS A 1 86 ? -22.360 -3.484 18.512 1.00 80.69 86 LYS A N 1
ATOM 664 C CA . LYS A 1 86 ? -23.443 -2.589 18.972 1.00 80.69 86 LYS A CA 1
ATOM 665 C C . LYS A 1 86 ? -24.851 -3.187 18.898 1.00 80.69 86 LYS A C 1
ATOM 667 O O . LYS A 1 86 ? -25.787 -2.567 19.393 1.00 80.69 86 LYS A O 1
ATOM 672 N N . GLY A 1 87 ? -25.014 -4.297 18.182 1.00 71.12 87 GLY A N 1
ATOM 673 C CA . GLY A 1 87 ? -26.276 -5.027 18.057 1.00 71.12 87 GLY A CA 1
ATOM 674 C C . GLY A 1 87 ? -26.492 -6.080 19.150 1.00 71.12 87 GLY A C 1
ATOM 675 O O . GLY A 1 87 ? -27.539 -6.724 19.144 1.00 71.12 87 GLY A O 1
ATOM 676 N N . GLN A 1 88 ? -25.513 -6.254 20.044 1.00 54.03 88 GLN A N 1
ATOM 677 C CA . GLN A 1 88 ? -25.657 -6.874 21.365 1.00 54.03 88 GLN A CA 1
ATOM 678 C C . GLN A 1 88 ? -25.768 -5.785 22.432 1.00 54.03 88 GLN A C 1
ATOM 680 O O . GLN A 1 88 ? -26.394 -6.070 23.474 1.00 54.03 88 GLN A O 1
#

Secondary structure (DSSP, 8-state):
-HHHHHHHHHHHHHHHHHHHTTS-HHHHHHS-SHHHHHHHHHSPPTT-TT--HHHHHHHHHHHHHHHHHHHHHHHHHHHHHHHHHH--